Protein AF-A0AAW6DEY3-F1 (afdb_monomer)

Sequence (98 aa):
MSKKGENIYKRKDGRWEGRYIKSRTESGKIIYGYVYARSYREAKEKQKAKIASYTSQITNKNEHVFSYIASELQILLERYAYSEIGGTFILIWRYAFS

Structure (mmCIF, N/CA/C/O backbone):
data_AF-A0AAW6DEY3-F1
#
_entry.id   AF-A0AAW6DEY3-F1
#
loop_
_atom_site.group_PDB
_atom_site.id
_atom_site.type_symbol
_atom_site.label_atom_id
_atom_site.label_alt_id
_atom_site.label_comp_id
_atom_site.label_asym_id
_atom_site.label_entity_id
_atom_site.label_seq_id
_atom_site.pdbx_PDB_ins_code
_atom_site.Cartn_x
_atom_site.Cartn_y
_atom_site.Cartn_z
_atom_site.occupancy
_atom_site.B_iso_or_equiv
_atom_site.auth_seq_id
_atom_site.auth_comp_id
_atom_site.auth_asym_id
_atom_site.auth_atom_id
_atom_site.pdbx_PDB_model_num
ATOM 1 N N . MET A 1 1 ? 17.944 -13.337 -11.604 1.00 49.72 1 MET A N 1
ATOM 2 C CA . MET A 1 1 ? 17.534 -13.805 -10.261 1.00 49.72 1 MET A CA 1
ATOM 3 C C . MET A 1 1 ? 16.277 -13.070 -9.821 1.00 49.72 1 MET A C 1
ATOM 5 O O . MET A 1 1 ? 16.318 -11.856 -9.674 1.00 49.72 1 MET A O 1
ATOM 9 N N . SER A 1 2 ? 15.162 -13.777 -9.643 1.00 50.12 2 SER A N 1
ATOM 10 C CA . SER A 1 2 ? 13.966 -13.238 -8.986 1.00 50.12 2 SER A CA 1
ATOM 11 C C . SER A 1 2 ? 14.186 -13.258 -7.472 1.00 50.12 2 SER A C 1
ATOM 13 O O . SER A 1 2 ? 14.261 -14.336 -6.881 1.00 50.12 2 SER A O 1
ATOM 15 N N . LYS A 1 3 ? 14.315 -12.089 -6.839 1.00 59.31 3 LYS A N 1
ATOM 16 C CA . LYS A 1 3 ? 14.350 -11.992 -5.375 1.00 59.31 3 LYS A CA 1
ATOM 17 C C . LYS A 1 3 ? 12.964 -12.369 -4.846 1.00 59.31 3 LYS A C 1
ATOM 19 O O . LYS A 1 3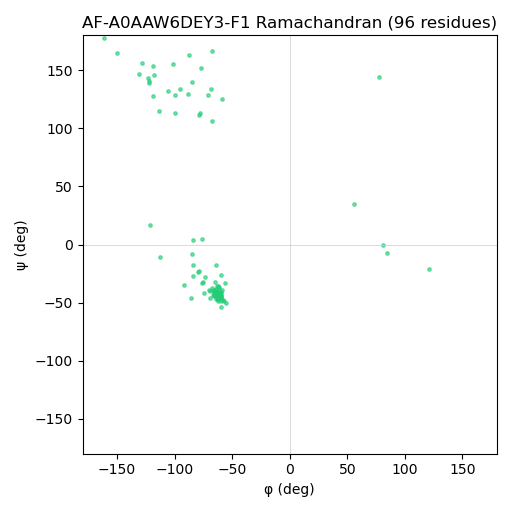 ? 11.998 -11.630 -5.034 1.00 59.31 3 LYS A O 1
ATOM 24 N N . LYS A 1 4 ? 12.837 -13.564 -4.260 1.00 58.75 4 LYS A N 1
ATOM 25 C CA . LYS A 1 4 ? 11.592 -14.006 -3.614 1.00 58.75 4 LYS A CA 1
ATOM 26 C C . LYS A 1 4 ? 11.258 -13.000 -2.503 1.00 58.75 4 LYS A C 1
ATOM 28 O O . LYS A 1 4 ? 12.110 -12.722 -1.670 1.00 58.75 4 LYS A O 1
ATOM 33 N N . GLY A 1 5 ? 10.051 -12.435 -2.527 1.00 73.31 5 GLY A N 1
ATOM 34 C CA . GLY A 1 5 ? 9.539 -11.554 -1.466 1.00 73.31 5 GLY A CA 1
ATOM 35 C C . GLY A 1 5 ? 9.141 -10.140 -1.897 1.00 73.31 5 GLY A C 1
ATOM 36 O O . GLY A 1 5 ? 8.316 -9.528 -1.233 1.00 73.31 5 GLY A O 1
ATOM 37 N N . GLU A 1 6 ? 9.631 -9.624 -3.027 1.00 81.62 6 GLU A N 1
ATOM 38 C CA . GLU A 1 6 ? 9.320 -8.236 -3.436 1.00 81.62 6 GLU A CA 1
ATOM 39 C C . GLU A 1 6 ? 7.991 -8.091 -4.197 1.00 81.62 6 GLU A C 1
ATOM 41 O O . GLU A 1 6 ? 7.528 -6.978 -4.436 1.00 81.62 6 GLU A O 1
ATOM 46 N N . ASN A 1 7 ? 7.348 -9.207 -4.561 1.00 89.12 7 ASN A N 1
ATOM 47 C CA . ASN A 1 7 ? 6.080 -9.225 -5.302 1.00 89.12 7 ASN A CA 1
ATOM 48 C C . ASN A 1 7 ? 6.160 -8.435 -6.632 1.00 89.12 7 ASN A C 1
ATOM 50 O O . ASN A 1 7 ? 5.209 -7.768 -7.040 1.00 89.12 7 ASN A O 1
ATOM 54 N N . ILE A 1 8 ? 7.330 -8.486 -7.284 1.00 91.19 8 ILE A N 1
ATOM 55 C CA . ILE A 1 8 ? 7.610 -7.884 -8.592 1.00 91.19 8 ILE A CA 1
ATOM 56 C C . ILE A 1 8 ? 7.993 -8.995 -9.574 1.00 91.19 8 ILE A C 1
ATOM 58 O O . ILE A 1 8 ? 8.912 -9.774 -9.311 1.00 91.19 8 ILE A O 1
ATOM 62 N N . TYR A 1 9 ? 7.324 -9.043 -10.724 1.00 90.81 9 TYR A N 1
ATOM 63 C CA . TYR A 1 9 ? 7.475 -10.099 -11.724 1.00 90.81 9 TYR A CA 1
ATOM 64 C C . TYR A 1 9 ? 7.674 -9.521 -13.122 1.00 90.81 9 TYR A C 1
ATOM 66 O O . TYR A 1 9 ? 7.109 -8.484 -13.467 1.00 90.81 9 TYR A O 1
ATOM 74 N N . LYS A 1 10 ? 8.459 -10.210 -13.953 1.00 90.50 10 LYS A N 1
ATOM 75 C CA . LYS A 1 10 ? 8.591 -9.881 -15.375 1.00 90.50 10 LYS A CA 1
ATOM 76 C C . LYS A 1 10 ? 7.518 -10.628 -16.166 1.00 90.50 10 LYS A C 1
ATOM 78 O O . LYS A 1 10 ? 7.369 -11.838 -16.008 1.00 90.50 10 LYS A O 1
ATOM 83 N N . ARG A 1 11 ? 6.771 -9.915 -17.006 1.00 92.12 11 ARG A N 1
ATOM 84 C CA . ARG A 1 11 ? 5.732 -10.479 -17.877 1.00 92.12 11 ARG A CA 1
ATOM 85 C C . ARG A 1 11 ? 6.320 -10.948 -19.212 1.00 92.12 11 ARG A C 1
ATOM 87 O O . ARG A 1 11 ? 7.410 -10.538 -19.608 1.00 92.12 11 ARG A O 1
ATOM 94 N N . LYS A 1 12 ? 5.553 -11.778 -19.933 1.00 92.62 12 LYS A N 1
ATOM 95 C CA . LYS A 1 12 ? 5.903 -12.287 -21.275 1.00 92.62 12 LYS A CA 1
ATOM 96 C C . LYS A 1 12 ? 6.094 -11.190 -22.329 1.00 92.62 12 LYS A C 1
ATOM 98 O O . LYS A 1 12 ? 6.827 -11.381 -23.283 1.00 92.62 12 LYS A O 1
ATOM 103 N N . ASP A 1 13 ? 5.449 -10.043 -22.134 1.00 90.00 13 ASP A N 1
ATOM 104 C CA . ASP A 1 13 ? 5.539 -8.860 -22.998 1.00 90.00 13 ASP A CA 1
ATOM 105 C C . ASP A 1 13 ? 6.754 -7.965 -22.673 1.00 90.00 13 ASP A C 1
ATOM 107 O O . ASP A 1 13 ? 6.908 -6.890 -23.242 1.00 90.00 13 ASP A O 1
ATOM 111 N N . GLY A 1 14 ? 7.605 -8.377 -21.729 1.00 90.75 14 GLY A N 1
ATOM 112 C CA . GLY A 1 14 ? 8.799 -7.640 -21.321 1.00 90.75 14 GLY A CA 1
ATOM 113 C C . GLY A 1 14 ? 8.565 -6.551 -20.271 1.00 90.75 14 GLY A C 1
ATOM 114 O O . GLY A 1 14 ? 9.547 -6.022 -19.747 1.00 90.75 14 GLY A O 1
ATOM 115 N N . ARG A 1 15 ? 7.313 -6.242 -19.903 1.00 93.56 15 ARG A N 1
ATOM 116 C CA . ARG A 1 15 ? 7.002 -5.277 -18.834 1.00 93.56 15 ARG A CA 1
ATOM 117 C C . ARG A 1 15 ? 7.213 -5.891 -17.450 1.00 93.56 15 ARG A C 1
ATOM 119 O O . ARG A 1 15 ? 7.049 -7.094 -17.247 1.00 93.56 15 ARG A O 1
ATOM 126 N N . TRP A 1 16 ? 7.533 -5.050 -16.476 1.00 94.38 16 TRP A N 1
ATOM 127 C CA . TRP A 1 16 ? 7.600 -5.417 -15.064 1.00 94.38 16 TRP A CA 1
ATOM 128 C C . TRP A 1 16 ? 6.285 -5.081 -14.365 1.00 94.38 16 TRP A C 1
ATOM 130 O O . TRP A 1 16 ? 5.758 -3.984 -14.538 1.00 94.38 16 TRP A O 1
ATOM 140 N N . GLU A 1 17 ? 5.772 -6.020 -13.576 1.00 94.06 17 GLU A N 1
ATOM 141 C CA . GLU A 1 17 ? 4.554 -5.906 -12.776 1.00 94.06 17 GLU A CA 1
ATOM 142 C C . GLU A 1 17 ? 4.917 -5.950 -11.291 1.00 94.06 17 GLU A C 1
ATOM 144 O O . GLU A 1 17 ? 5.393 -6.974 -10.808 1.00 94.06 17 GLU A O 1
ATOM 149 N N . GLY A 1 18 ? 4.685 -4.855 -10.570 1.00 94.38 18 GLY A N 1
ATOM 150 C CA . GLY A 1 18 ? 4.766 -4.813 -9.111 1.00 94.38 18 GLY A CA 1
ATOM 151 C C . GLY A 1 18 ? 3.376 -4.910 -8.494 1.00 94.38 18 GLY A C 1
ATOM 152 O O . GLY A 1 18 ? 2.482 -4.145 -8.857 1.00 94.38 18 GLY A O 1
ATOM 153 N N . ARG A 1 19 ? 3.177 -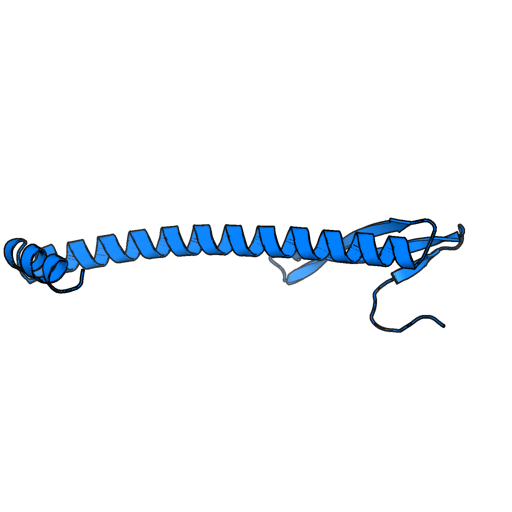5.830 -7.550 1.00 93.94 19 ARG A N 1
ATOM 154 C CA . ARG A 1 19 ? 1.915 -5.989 -6.814 1.00 93.94 19 ARG A CA 1
ATOM 155 C C . ARG A 1 19 ? 2.067 -5.460 -5.398 1.00 93.94 19 ARG A C 1
ATOM 157 O O . ARG A 1 19 ? 3.022 -5.808 -4.711 1.00 93.94 19 ARG A O 1
ATOM 164 N N . TYR A 1 20 ? 1.130 -4.645 -4.936 1.00 92.94 20 TYR A N 1
ATOM 165 C CA . TYR A 1 20 ? 1.123 -4.129 -3.564 1.00 92.94 20 TYR A CA 1
ATOM 166 C C . TYR A 1 20 ? -0.230 -4.371 -2.899 1.00 92.94 20 TYR A C 1
ATOM 168 O O . TYR A 1 20 ? -1.242 -4.539 -3.576 1.00 92.94 20 TYR A O 1
ATOM 176 N N . ILE A 1 21 ? -0.247 -4.413 -1.568 1.00 91.62 21 ILE A N 1
ATOM 177 C CA . ILE A 1 21 ? -1.486 -4.526 -0.794 1.00 91.62 21 ILE A CA 1
ATOM 178 C C . ILE A 1 21 ? -2.132 -3.143 -0.772 1.00 91.62 21 ILE A C 1
ATOM 180 O O . ILE A 1 21 ? -1.563 -2.210 -0.211 1.00 91.62 21 ILE A O 1
ATOM 184 N N . LYS A 1 22 ? -3.287 -3.001 -1.424 1.00 90.00 22 LYS A N 1
ATOM 185 C CA . LYS A 1 22 ? -4.037 -1.740 -1.470 1.00 90.00 22 LYS A CA 1
ATOM 186 C C . LYS A 1 22 ? -4.951 -1.609 -0.256 1.00 90.00 22 LYS A C 1
ATOM 188 O O . LYS A 1 22 ? -5.010 -0.557 0.368 1.00 90.00 22 LYS A O 1
ATOM 193 N N . SER A 1 23 ? -5.673 -2.678 0.052 1.00 89.12 23 SER A N 1
ATOM 194 C CA . SER A 1 23 ? -6.591 -2.755 1.184 1.00 89.12 23 SER A CA 1
ATOM 195 C C . SER A 1 23 ? -6.898 -4.216 1.509 1.00 89.12 23 SER A C 1
ATOM 197 O O . SER A 1 23 ? -6.424 -5.140 0.837 1.00 89.12 23 SER A O 1
ATOM 199 N N . ARG A 1 24 ? -7.691 -4.429 2.554 1.00 90.56 24 ARG A N 1
ATOM 200 C CA . ARG A 1 24 ? -8.326 -5.711 2.849 1.00 90.56 24 ARG A CA 1
ATOM 201 C C . ARG A 1 24 ? -9.839 -5.523 2.798 1.00 90.56 24 ARG A C 1
ATOM 203 O O . ARG A 1 24 ? -10.320 -4.436 3.106 1.00 90.56 24 ARG A O 1
ATOM 210 N N . THR A 1 25 ? -10.565 -6.545 2.359 1.00 91.50 25 THR A N 1
ATOM 211 C CA . THR A 1 25 ? -12.026 -6.584 2.504 1.00 91.50 25 THR A CA 1
ATOM 212 C C . THR A 1 25 ? -12.399 -6.709 3.980 1.00 91.50 25 THR A C 1
ATOM 214 O O . THR A 1 25 ? -11.563 -7.085 4.802 1.00 91.50 25 THR A O 1
ATOM 217 N N . GLU A 1 26 ? -13.669 -6.475 4.303 1.00 88.69 26 GLU A N 1
ATOM 218 C CA . GLU A 1 26 ? -14.231 -6.734 5.639 1.00 88.69 26 GLU A CA 1
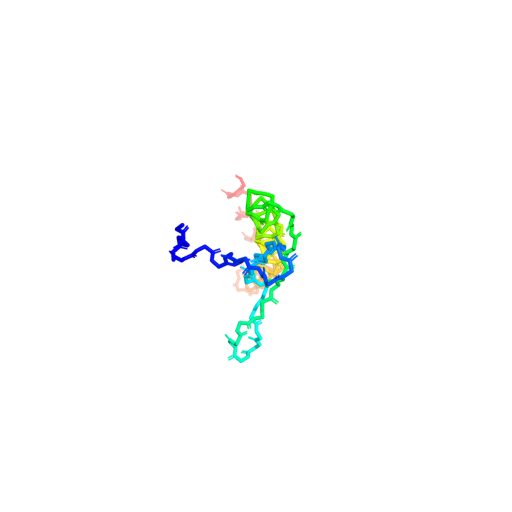ATOM 219 C C . GLU A 1 26 ? -14.034 -8.197 6.068 1.00 88.69 26 GLU A C 1
ATOM 221 O O . GLU A 1 26 ? -13.734 -8.481 7.220 1.00 88.69 26 GLU A O 1
ATOM 226 N N . SER A 1 27 ? -14.067 -9.127 5.108 1.00 90.31 27 SER A N 1
ATOM 227 C CA . SER A 1 27 ? -13.743 -10.545 5.311 1.00 90.31 27 SER A CA 1
ATOM 228 C C . SER A 1 27 ? -12.240 -10.856 5.437 1.00 90.31 27 SER A C 1
ATOM 230 O O . SER A 1 27 ? -11.847 -12.020 5.465 1.00 90.31 27 SER A O 1
ATOM 232 N N . GLY A 1 28 ? -11.368 -9.843 5.456 1.00 88.44 28 GLY A N 1
ATOM 233 C CA . GLY A 1 28 ? -9.917 -9.986 5.625 1.00 88.44 28 GLY A CA 1
ATOM 234 C C . GLY A 1 28 ? -9.132 -10.363 4.361 1.00 88.44 28 GLY A C 1
ATOM 235 O O . GLY A 1 28 ? -7.896 -10.449 4.407 1.00 88.44 28 GLY A O 1
ATOM 236 N N . LYS A 1 29 ? -9.805 -10.544 3.216 1.00 93.56 29 LYS A N 1
ATOM 237 C CA . LYS A 1 29 ? -9.175 -10.888 1.932 1.00 93.56 29 LYS A CA 1
ATOM 238 C C . LYS A 1 29 ? -8.344 -9.717 1.413 1.00 93.56 29 LYS A C 1
ATOM 240 O O . LYS A 1 29 ? -8.794 -8.576 1.384 1.00 93.56 29 LYS A O 1
ATOM 245 N N . ILE A 1 30 ? -7.125 -10.007 0.962 1.00 91.69 30 ILE A N 1
ATOM 246 C CA . ILE A 1 30 ? -6.213 -8.996 0.421 1.00 91.69 30 ILE A CA 1
ATOM 247 C C . ILE A 1 30 ? -6.709 -8.514 -0.945 1.00 91.69 30 ILE A C 1
ATOM 249 O O . ILE A 1 30 ? -6.927 -9.313 -1.858 1.00 91.69 30 ILE A O 1
ATOM 253 N N . ILE A 1 31 ? -6.819 -7.196 -1.0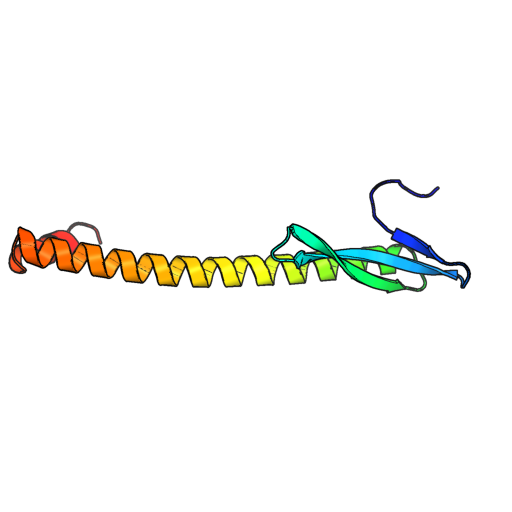97 1.00 92.69 31 ILE A N 1
ATOM 254 C CA . ILE A 1 31 ? -7.053 -6.526 -2.373 1.00 92.69 31 ILE A CA 1
ATOM 255 C C . ILE A 1 31 ? -5.706 -6.010 -2.874 1.00 92.69 31 ILE A C 1
ATOM 257 O O . ILE A 1 31 ? -5.097 -5.111 -2.284 1.00 92.69 31 ILE A O 1
ATOM 261 N N . TYR A 1 32 ? -5.233 -6.589 -3.975 1.00 93.81 32 TYR A N 1
ATOM 262 C CA . TYR A 1 32 ? -3.981 -6.183 -4.602 1.00 93.81 32 TYR A CA 1
ATOM 263 C C . TYR A 1 32 ? -4.183 -5.004 -5.557 1.00 93.81 32 TYR A C 1
ATOM 265 O O . TYR A 1 32 ? -5.145 -4.951 -6.322 1.00 93.81 32 TYR A O 1
ATOM 273 N N . GLY A 1 33 ? -3.234 -4.072 -5.531 1.00 93.38 33 GLY A N 1
ATOM 274 C CA . GLY A 1 33 ? -3.010 -3.088 -6.582 1.00 93.38 33 GLY A CA 1
ATOM 275 C C . GLY A 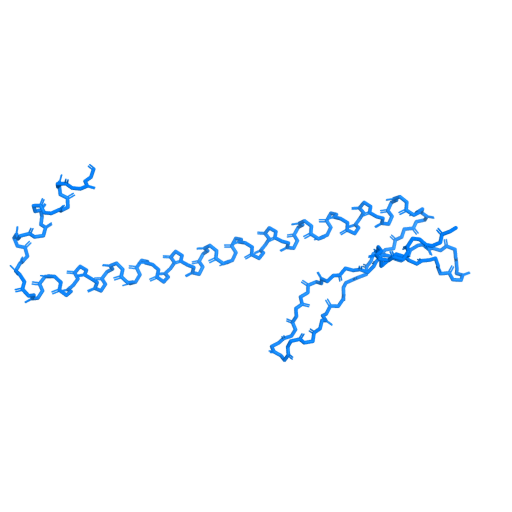1 33 ? -1.824 -3.491 -7.457 1.00 93.38 33 GLY A C 1
ATOM 276 O O . GLY A 1 33 ? -0.921 -4.202 -7.012 1.00 93.38 33 GLY A O 1
ATOM 277 N N . TYR A 1 34 ? -1.817 -3.012 -8.700 1.00 93.94 34 TYR A N 1
ATOM 278 C CA . TYR A 1 34 ? -0.809 -3.353 -9.703 1.00 93.94 34 TYR A CA 1
ATOM 279 C C . TYR A 1 34 ? -0.124 -2.086 -10.214 1.00 93.94 34 TYR A C 1
ATOM 281 O O . TYR A 1 34 ? -0.779 -1.069 -10.450 1.00 93.94 34 TYR A O 1
ATOM 289 N N . VAL A 1 35 ? 1.192 -2.150 -10.399 1.00 94.56 35 VAL A N 1
ATOM 290 C CA . VAL A 1 35 ? 1.984 -1.133 -11.098 1.00 94.56 35 VAL A CA 1
ATOM 291 C C . VAL A 1 35 ? 2.740 -1.777 -12.249 1.00 94.56 35 VAL A C 1
ATOM 293 O O . VAL A 1 35 ? 3.227 -2.899 -12.125 1.00 94.56 35 VAL A O 1
ATOM 296 N N . TYR A 1 36 ? 2.857 -1.048 -13.356 1.00 94.25 36 TYR A N 1
ATOM 297 C CA . TYR A 1 36 ? 3.565 -1.505 -14.545 1.00 94.25 36 TYR A CA 1
ATOM 298 C C . TYR A 1 36 ? 4.695 -0.540 -14.904 1.00 94.25 36 TYR A C 1
ATOM 300 O O . TYR A 1 36 ? 4.541 0.684 -14.813 1.00 94.25 36 TYR A O 1
ATOM 308 N N . ALA A 1 37 ? 5.827 -1.096 -15.323 1.00 94.50 37 ALA A N 1
ATOM 309 C CA . ALA A 1 37 ? 6.996 -0.330 -15.737 1.00 94.50 37 ALA A CA 1
ATOM 310 C C . ALA A 1 37 ? 7.819 -1.067 -16.799 1.00 94.50 37 ALA A C 1
ATOM 312 O O . ALA A 1 37 ? 7.657 -2.273 -17.005 1.00 94.50 37 ALA A O 1
ATOM 313 N N . ARG A 1 38 ? 8.725 -0.345 -17.468 1.00 92.81 38 ARG A N 1
ATOM 314 C CA . ARG A 1 38 ? 9.656 -0.944 -18.442 1.00 92.81 38 ARG A CA 1
ATOM 315 C C . ARG A 1 38 ? 10.891 -1.538 -17.768 1.00 92.81 38 ARG A C 1
ATOM 317 O O . ARG A 1 38 ? 11.462 -2.496 -18.277 1.00 92.81 38 ARG A O 1
ATOM 324 N N . SER A 1 39 ? 11.274 -1.013 -16.605 1.00 93.12 39 SER A N 1
ATOM 325 C CA . SER A 1 39 ? 12.406 -1.507 -15.819 1.00 93.12 39 SER A CA 1
ATOM 326 C C . SER A 1 39 ? 11.972 -2.001 -14.437 1.00 93.12 39 SER A C 1
ATOM 328 O O . SER A 1 39 ? 10.985 -1.532 -13.868 1.00 93.12 39 SER A O 1
ATOM 330 N N . TYR A 1 40 ? 12.740 -2.934 -13.871 1.00 90.69 40 TYR A N 1
ATOM 331 C CA . TYR A 1 40 ? 12.519 -3.429 -12.510 1.00 90.69 40 TYR A CA 1
ATOM 332 C C . TYR A 1 40 ? 12.619 -2.300 -11.472 1.00 90.69 40 TYR A C 1
ATOM 334 O O . TYR A 1 40 ? 11.802 -2.227 -10.556 1.00 90.69 40 TYR A O 1
ATOM 342 N N . ARG A 1 41 ? 13.598 -1.397 -11.635 1.00 92.56 41 ARG A N 1
ATOM 343 C CA . ARG A 1 41 ? 13.824 -0.283 -10.704 1.00 92.56 41 ARG A CA 1
ATOM 344 C C . ARG A 1 41 ? 12.615 0.647 -10.656 1.00 92.56 41 ARG A C 1
ATOM 346 O O . ARG A 1 41 ? 12.110 0.941 -9.580 1.00 92.56 41 ARG A O 1
ATOM 353 N N . GLU A 1 42 ? 12.102 1.014 -11.825 1.00 93.69 42 GLU A N 1
ATOM 354 C CA . GLU A 1 42 ? 10.922 1.867 -11.948 1.00 93.69 42 GLU A CA 1
ATOM 355 C C . GLU A 1 42 ? 9.662 1.182 -11.385 1.00 93.69 42 GLU A C 1
ATOM 357 O O . GLU A 1 42 ? 8.869 1.822 -10.697 1.00 93.69 42 GLU A O 1
ATOM 362 N N . ALA A 1 43 ? 9.485 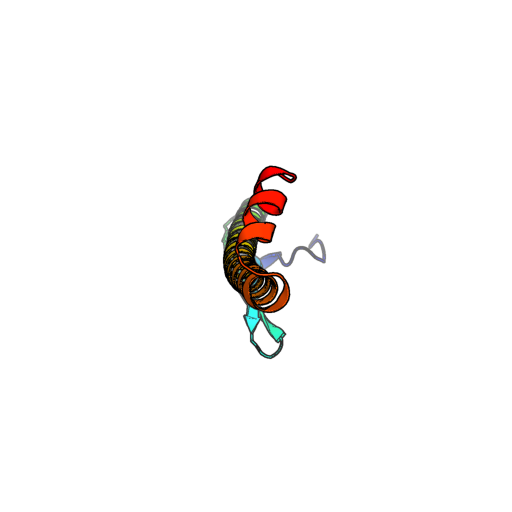-0.130 -11.607 1.00 93.69 43 ALA A N 1
ATOM 363 C CA . ALA A 1 43 ? 8.384 -0.883 -10.995 1.00 93.69 43 ALA A CA 1
ATOM 364 C C . ALA A 1 43 ? 8.455 -0.834 -9.462 1.00 93.69 43 ALA A C 1
ATOM 366 O O . ALA A 1 43 ? 7.440 -0.601 -8.805 1.00 93.69 43 ALA A O 1
ATOM 367 N N . LYS A 1 44 ? 9.654 -1.011 -8.897 1.00 92.88 44 LYS A N 1
ATOM 368 C CA . LYS A 1 44 ? 9.897 -0.978 -7.451 1.00 92.88 44 LYS A CA 1
ATOM 369 C C . LYS A 1 44 ? 9.640 0.402 -6.850 1.00 92.88 44 LYS A C 1
ATOM 371 O O . LYS A 1 44 ? 8.980 0.506 -5.818 1.00 92.88 44 LYS A O 1
ATOM 376 N N . GLU A 1 45 ? 10.115 1.461 -7.497 1.00 94.94 45 GLU A N 1
ATOM 377 C CA . GLU A 1 45 ? 9.880 2.843 -7.065 1.00 94.94 45 GLU A CA 1
ATOM 378 C C . GLU A 1 45 ? 8.386 3.187 -7.092 1.00 94.94 45 GLU A C 1
ATOM 380 O O . GLU A 1 45 ? 7.845 3.663 -6.092 1.00 94.94 45 GLU A O 1
ATOM 385 N N . LYS A 1 46 ? 7.685 2.849 -8.184 1.00 94.88 46 LYS A N 1
ATOM 386 C CA . LYS A 1 46 ? 6.230 3.043 -8.304 1.00 94.88 46 LYS A CA 1
ATOM 387 C C . LYS A 1 46 ? 5.455 2.263 -7.242 1.00 94.88 46 LYS A C 1
ATOM 389 O O . LYS A 1 46 ? 4.521 2.801 -6.649 1.00 94.88 46 LYS A O 1
ATOM 394 N N . GLN A 1 47 ? 5.837 1.012 -6.987 1.00 94.62 47 GLN A N 1
ATOM 395 C CA . GLN A 1 47 ? 5.222 0.173 -5.957 1.00 94.62 47 GLN A CA 1
ATOM 396 C C . GLN A 1 47 ? 5.414 0.797 -4.566 1.00 94.62 47 GLN A C 1
ATOM 398 O O . GLN A 1 47 ? 4.440 0.959 -3.832 1.00 94.62 47 GLN A O 1
ATOM 403 N N . LYS A 1 48 ? 6.642 1.213 -4.226 1.00 93.50 48 LYS A N 1
ATOM 404 C CA . LYS A 1 48 ? 6.964 1.850 -2.939 1.00 93.50 48 LYS A CA 1
ATOM 405 C C . LYS A 1 48 ? 6.208 3.165 -2.746 1.00 93.50 48 LYS A C 1
ATOM 407 O O . LYS A 1 48 ? 5.651 3.385 -1.674 1.00 93.50 48 LYS A O 1
ATOM 412 N N . ALA A 1 49 ? 6.138 4.003 -3.780 1.00 94.56 49 ALA A N 1
ATOM 413 C CA . ALA A 1 49 ? 5.393 5.259 -3.741 1.00 94.56 49 ALA A CA 1
ATOM 414 C C . ALA A 1 49 ? 3.898 5.027 -3.474 1.00 94.56 49 ALA A C 1
ATOM 416 O O . ALA A 1 49 ? 3.297 5.721 -2.655 1.00 94.56 49 ALA A O 1
ATOM 417 N N . LYS A 1 50 ? 3.300 4.007 -4.109 1.00 94.75 50 LYS A N 1
ATOM 418 C CA . LYS A 1 50 ? 1.903 3.642 -3.841 1.00 94.75 50 LYS A CA 1
ATOM 419 C C . LYS A 1 50 ? 1.708 3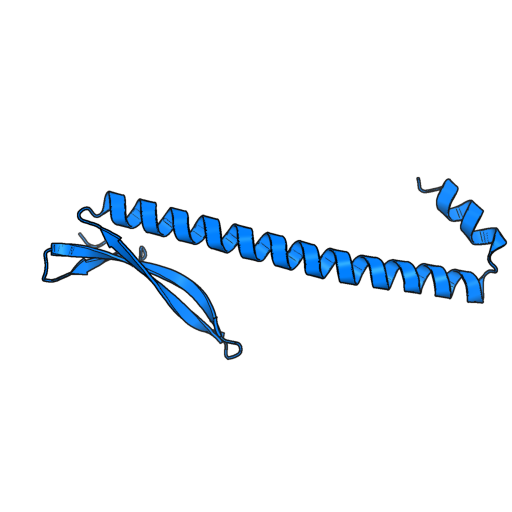.158 -2.410 1.00 94.75 50 LYS A C 1
ATOM 421 O O . LYS A 1 50 ? 0.808 3.668 -1.750 1.00 94.75 50 LYS A O 1
ATOM 426 N N . ILE A 1 51 ? 2.564 2.265 -1.913 1.00 92.44 51 ILE A N 1
ATOM 427 C CA . ILE A 1 51 ? 2.500 1.789 -0.521 1.00 92.44 51 ILE A CA 1
ATOM 428 C C . ILE A 1 51 ? 2.558 2.968 0.456 1.00 92.44 51 ILE A C 1
ATOM 430 O O . ILE A 1 51 ? 1.669 3.092 1.288 1.00 92.44 51 ILE A O 1
ATOM 434 N N . ALA A 1 52 ? 3.531 3.872 0.303 1.00 91.94 52 ALA A N 1
ATOM 435 C CA . ALA A 1 52 ? 3.659 5.048 1.163 1.00 91.94 52 ALA A CA 1
ATOM 436 C C . ALA A 1 52 ? 2.393 5.920 1.137 1.00 91.94 52 ALA A C 1
ATOM 438 O O . ALA A 1 52 ? 1.852 6.250 2.189 1.00 91.94 52 ALA A O 1
ATOM 439 N N . SER A 1 53 ? 1.867 6.216 -0.058 1.00 90.88 53 SER A N 1
ATOM 440 C CA . SER A 1 53 ? 0.654 7.031 -0.200 1.00 90.88 53 SER A CA 1
ATOM 441 C C . SER A 1 53 ? -0.579 6.402 0.455 1.00 90.88 53 SER A C 1
ATOM 443 O O . SER A 1 53 ? -1.407 7.125 1.005 1.00 90.88 53 SER A O 1
ATOM 445 N N . TYR A 1 54 ? -0.713 5.072 0.407 1.00 86.75 54 TYR A N 1
ATOM 446 C CA . TYR A 1 54 ? -1.825 4.371 1.046 1.00 86.75 54 TYR A CA 1
ATOM 447 C C . TYR A 1 54 ? -1.657 4.314 2.561 1.00 86.75 54 TYR A C 1
ATOM 449 O O . TYR A 1 54 ? -2.624 4.575 3.272 1.00 86.75 54 TYR A O 1
ATOM 457 N N . THR A 1 55 ? -0.448 4.046 3.058 1.00 86.75 55 THR A N 1
ATOM 458 C CA . THR A 1 55 ? -0.162 4.068 4.497 1.00 86.75 55 THR A CA 1
ATOM 459 C C . THR A 1 55 ? -0.514 5.425 5.102 1.00 86.75 55 THR A C 1
ATOM 461 O O . THR A 1 55 ? -1.260 5.460 6.074 1.00 86.75 55 THR A O 1
ATOM 464 N N . SER A 1 56 ? -0.084 6.535 4.490 1.00 85.88 56 SER A N 1
ATOM 465 C CA . SER A 1 56 ? -0.397 7.887 4.980 1.00 85.88 56 SER A CA 1
ATOM 466 C C . SER A 1 56 ? -1.897 8.212 4.967 1.00 85.88 56 SER A C 1
ATOM 468 O O . SER A 1 56 ? -2.397 8.886 5.861 1.00 85.88 56 SER A O 1
ATOM 470 N N . GLN A 1 57 ? -2.645 7.723 3.973 1.00 84.50 57 GLN A N 1
ATOM 471 C CA . GLN A 1 57 ? -4.103 7.895 3.943 1.00 84.50 57 GLN A CA 1
ATOM 472 C C . GLN A 1 57 ? -4.799 7.113 5.060 1.00 84.50 57 GLN A C 1
ATOM 474 O O . GLN A 1 57 ? -5.796 7.578 5.607 1.00 84.50 57 GLN A O 1
ATOM 479 N N . ILE A 1 58 ? -4.302 5.917 5.384 1.00 83.00 58 ILE A N 1
ATOM 480 C CA . ILE A 1 58 ? -4.854 5.087 6.459 1.00 83.00 58 ILE A CA 1
ATOM 481 C C . ILE A 1 58 ? -4.569 5.727 7.817 1.00 83.00 58 ILE A C 1
ATOM 483 O O . ILE A 1 58 ? -5.487 5.840 8.625 1.00 83.00 58 ILE A O 1
ATOM 487 N N . THR A 1 59 ? -3.335 6.180 8.061 1.00 80.62 59 THR A N 1
ATOM 488 C CA . THR A 1 59 ? -2.978 6.830 9.331 1.00 80.62 59 THR A CA 1
ATOM 489 C C . THR A 1 59 ? -3.825 8.072 9.569 1.00 80.62 59 THR A C 1
ATOM 491 O O . THR A 1 59 ? -4.430 8.183 10.627 1.00 80.62 59 THR A O 1
ATOM 494 N N . ASN A 1 60 ? -3.985 8.935 8.562 1.00 82.88 60 ASN A N 1
ATOM 495 C CA . ASN A 1 60 ? -4.774 10.159 8.701 1.00 82.88 60 ASN A CA 1
ATOM 496 C C . ASN A 1 60 ? -6.266 9.888 8.981 1.00 82.88 60 ASN A C 1
ATOM 498 O O . ASN A 1 60 ? -6.879 10.557 9.809 1.00 82.88 60 ASN A O 1
ATOM 502 N N . LYS A 1 61 ? -6.852 8.861 8.348 1.00 81.75 61 LYS A N 1
ATOM 503 C CA . LYS A 1 61 ? -8.229 8.436 8.656 1.00 81.75 61 LYS A CA 1
ATOM 504 C C . LYS A 1 61 ? -8.358 7.923 10.085 1.00 81.75 61 LYS A C 1
ATOM 506 O O . LYS A 1 61 ? -9.312 8.277 10.770 1.00 81.75 61 LYS A O 1
ATOM 511 N N . ASN A 1 62 ? -7.409 7.103 10.530 1.00 86.00 62 ASN A N 1
ATOM 512 C CA . ASN A 1 62 ? -7.421 6.556 11.884 1.00 86.00 62 ASN A CA 1
ATOM 513 C C . ASN A 1 62 ? -7.257 7.660 12.936 1.00 86.00 62 ASN A C 1
ATOM 515 O O . ASN A 1 62 ? -7.959 7.635 13.941 1.00 86.00 62 ASN A O 1
ATOM 519 N N . GLU A 1 63 ? -6.395 8.646 12.683 1.00 87.88 63 GLU A N 1
ATOM 520 C CA . GLU A 1 63 ? -6.233 9.828 13.536 1.00 87.88 63 GLU A CA 1
ATOM 521 C C . GLU A 1 63 ? -7.538 10.621 13.656 1.00 87.88 63 GLU A C 1
ATOM 523 O O . GLU A 1 63 ? -7.928 10.978 14.763 1.00 87.88 63 GLU A O 1
ATOM 528 N N . HIS A 1 64 ? -8.253 10.836 12.547 1.00 88.75 64 HIS A N 1
ATOM 529 C CA . HIS A 1 64 ? -9.534 11.546 12.555 1.00 88.75 64 HIS A CA 1
ATOM 530 C C . HIS A 1 64 ? -10.640 10.779 13.301 1.00 88.75 64 HIS A C 1
ATOM 532 O O . HIS A 1 64 ? -11.460 11.370 13.999 1.00 88.75 64 HIS A O 1
ATOM 538 N N . VAL A 1 65 ? -10.694 9.451 13.155 1.00 92.12 65 VAL A N 1
ATOM 539 C CA . VAL A 1 65 ? -11.658 8.621 13.899 1.00 92.12 65 VAL A CA 1
ATOM 540 C C . VAL A 1 65 ? -11.333 8.639 15.391 1.00 92.12 65 VAL A C 1
ATOM 542 O O . VAL A 1 65 ? -12.233 8.793 16.215 1.00 92.12 65 VAL A O 1
ATOM 545 N N . PHE A 1 66 ? -10.052 8.518 15.740 1.00 92.75 66 PHE A N 1
ATOM 546 C CA . PHE A 1 66 ? -9.604 8.554 17.125 1.00 92.75 66 PHE A CA 1
ATOM 547 C C . PHE A 1 66 ? -9.892 9.905 17.782 1.00 92.75 66 PHE A C 1
ATOM 549 O O . PHE A 1 66 ? -10.429 9.929 18.885 1.00 92.75 66 PHE A O 1
ATOM 556 N N . SER A 1 67 ? -9.592 11.021 17.111 1.00 92.81 67 SER A N 1
ATOM 557 C CA . SER A 1 67 ? -9.844 12.359 17.654 1.00 92.81 67 SER A CA 1
ATOM 558 C C . SER A 1 67 ? -11.333 12.619 17.879 1.00 92.81 67 SER A C 1
ATOM 560 O O . SER A 1 67 ? -11.702 13.148 18.926 1.00 92.81 67 SER A O 1
ATOM 562 N N . TYR A 1 68 ? -12.190 12.187 16.948 1.00 93.69 68 TYR A N 1
ATOM 563 C CA . TYR A 1 68 ? -13.639 12.285 17.102 1.00 93.69 68 TYR A CA 1
ATOM 564 C C . TYR A 1 68 ? -14.121 11.514 18.337 1.00 93.69 68 TYR A C 1
ATOM 566 O O . TYR A 1 68 ? -14.727 12.103 19.231 1.00 93.69 68 TYR A O 1
ATOM 574 N N . ILE A 1 69 ? -13.768 10.228 18.448 1.00 94.38 69 ILE A N 1
ATOM 575 C CA . ILE A 1 69 ? -14.154 9.398 19.600 1.00 94.38 69 ILE A CA 1
ATOM 576 C C . ILE A 1 69 ? -13.599 9.978 20.909 1.00 94.38 69 ILE A C 1
ATOM 578 O O . ILE A 1 69 ? -14.321 10.048 21.900 1.00 94.38 69 ILE A O 1
ATOM 582 N N . ALA A 1 70 ? -12.344 10.431 20.920 1.00 94.62 70 ALA A N 1
ATOM 583 C CA . ALA A 1 70 ? -11.730 11.039 22.096 1.00 94.62 70 ALA A CA 1
ATOM 584 C C . ALA A 1 70 ? -12.473 12.307 22.542 1.00 94.62 70 ALA A C 1
ATOM 586 O O . ALA A 1 70 ? -12.685 12.492 23.738 1.00 94.62 70 ALA A O 1
ATOM 587 N N . SER A 1 71 ? -12.913 13.150 21.601 1.00 93.50 71 SER A N 1
ATOM 588 C CA . SER A 1 71 ? -13.682 14.359 21.920 1.00 93.50 71 SER A CA 1
ATOM 589 C C . SER A 1 71 ? -15.058 14.046 22.517 1.00 93.50 71 SER A C 1
ATOM 591 O O . SER A 1 71 ? -15.444 14.661 23.508 1.00 93.50 71 SER A O 1
ATOM 593 N N . GLU A 1 72 ? -15.763 13.042 21.991 1.00 95.06 72 GLU A N 1
ATOM 594 C CA . GLU A 1 72 ? -17.054 12.603 22.535 1.00 95.06 72 GLU A CA 1
ATOM 595 C C . GLU A 1 72 ? -16.896 12.026 23.950 1.00 95.06 72 GLU A C 1
ATOM 597 O O . GLU A 1 72 ? -17.654 12.369 24.859 1.00 95.06 72 GLU A O 1
ATOM 602 N N . LEU A 1 73 ? -15.864 11.204 24.176 1.00 93.25 73 LEU A N 1
ATOM 603 C CA . LEU A 1 73 ? -15.553 10.673 25.507 1.00 93.25 73 LEU A CA 1
ATOM 604 C C . LEU A 1 73 ? -15.185 11.784 26.495 1.00 93.25 73 LEU A C 1
ATOM 606 O O . LEU A 1 73 ? -15.659 11.765 27.630 1.00 93.25 73 LEU A O 1
ATOM 610 N N . GLN A 1 74 ? -14.397 12.770 26.063 1.00 91.75 74 GLN A N 1
ATOM 611 C CA . GLN A 1 74 ? -14.045 13.929 26.881 1.00 91.75 74 GLN A CA 1
ATOM 612 C C . GLN A 1 74 ? -15.298 14.705 27.313 1.00 91.75 74 GLN A C 1
ATOM 614 O O . GLN A 1 74 ? -15.453 15.022 28.491 1.00 91.75 74 GLN A O 1
ATOM 619 N N . ILE A 1 75 ? -16.229 14.956 26.388 1.00 91.81 75 ILE A N 1
ATOM 620 C CA . ILE A 1 75 ? -17.492 15.650 26.681 1.00 91.81 75 ILE A CA 1
ATOM 621 C C . ILE A 1 75 ? -18.343 14.854 27.678 1.00 91.81 75 ILE A C 1
ATOM 623 O O . ILE A 1 75 ? -18.935 15.439 28.587 1.00 91.81 75 ILE A O 1
ATOM 627 N N . LEU A 1 76 ? -18.425 13.531 27.527 1.00 90.06 76 LEU A N 1
ATOM 628 C CA . LEU A 1 76 ? -19.184 12.676 28.443 1.00 90.06 76 LEU A CA 1
ATOM 629 C C . LEU A 1 76 ? -18.584 12.664 29.852 1.00 90.06 76 LEU A C 1
ATOM 631 O O . LEU A 1 76 ? -19.335 12.759 30.822 1.00 90.06 76 LEU A O 1
ATOM 635 N N . LEU A 1 77 ? -17.255 12.606 29.966 1.00 87.94 77 LEU A N 1
ATOM 636 C CA . LEU A 1 77 ? -16.554 12.705 31.248 1.00 87.94 77 LEU A CA 1
ATOM 637 C C . LEU A 1 77 ? -16.814 14.054 31.922 1.00 87.94 77 LEU A C 1
ATOM 639 O O . LEU A 1 77 ? -17.131 14.092 33.110 1.00 87.94 77 LEU A O 1
ATOM 643 N N . GLU A 1 78 ? -16.749 15.152 31.163 1.00 85.50 78 GLU A N 1
ATOM 644 C CA . GLU A 1 78 ? -17.080 16.483 31.677 1.00 85.50 78 GLU A CA 1
ATOM 645 C C . GLU A 1 78 ? -18.530 16.525 32.179 1.00 85.50 78 GLU A C 1
ATOM 647 O O . GLU A 1 78 ? -18.772 16.926 33.316 1.00 85.50 78 GLU A O 1
ATOM 652 N N . ARG A 1 79 ? -19.500 16.042 31.390 1.00 84.75 79 ARG A N 1
ATOM 653 C CA . ARG A 1 79 ? -20.923 16.000 31.783 1.00 84.75 79 ARG A CA 1
ATOM 654 C C . ARG A 1 79 ? -21.171 15.170 33.041 1.00 84.75 79 ARG A C 1
ATOM 656 O O . ARG A 1 79 ? -21.932 15.604 33.903 1.00 84.75 79 ARG A O 1
ATOM 663 N N . TYR A 1 80 ? -20.534 14.009 33.149 1.00 80.94 80 TYR A N 1
ATOM 664 C CA . TYR A 1 80 ? -20.638 13.147 34.324 1.00 80.94 80 TYR A CA 1
ATOM 665 C C . TYR A 1 80 ? -20.091 13.845 35.577 1.00 80.94 80 TYR A C 1
ATOM 667 O O . TYR A 1 80 ? -20.783 13.926 36.595 1.00 80.94 80 TYR A O 1
ATOM 675 N N . ALA A 1 81 ? -18.913 14.466 35.474 1.00 75.62 81 ALA A N 1
ATOM 676 C CA . ALA A 1 81 ? -18.350 15.268 36.556 1.00 75.62 81 ALA A CA 1
ATOM 677 C C . ALA A 1 81 ? -19.283 16.429 36.959 1.00 75.62 81 ALA A C 1
ATOM 679 O O . ALA A 1 81 ? -19.448 16.703 38.148 1.00 75.62 81 ALA A O 1
ATOM 680 N N . TYR A 1 82 ? -19.945 17.092 35.997 1.00 75.06 82 TYR A N 1
ATOM 681 C CA . TYR A 1 82 ? -20.914 18.163 36.291 1.00 75.06 82 TYR A CA 1
ATOM 682 C C . TYR A 1 82 ? -22.098 17.650 37.116 1.00 75.06 82 TYR A C 1
ATOM 684 O O . TYR A 1 82 ? -22.557 18.361 38.012 1.00 75.06 82 TYR A O 1
ATOM 692 N N . SER A 1 83 ? -22.578 16.435 36.834 1.00 74.31 83 SER A N 1
ATOM 693 C CA . SER A 1 83 ? -23.713 15.841 37.546 1.00 74.31 83 SER A CA 1
ATOM 694 C C . SER A 1 83 ? -23.383 15.336 38.952 1.00 74.31 83 SER A C 1
ATOM 696 O O . SER A 1 83 ? -24.250 15.409 39.818 1.00 74.31 83 SER A O 1
ATOM 698 N N . GLU A 1 84 ? -22.161 14.856 39.203 1.00 71.12 84 GLU A N 1
ATOM 699 C CA . GLU A 1 84 ? -21.800 14.269 40.505 1.00 71.12 84 GLU A CA 1
ATOM 700 C C . GLU A 1 84 ? -21.209 15.270 41.502 1.00 71.12 84 GLU A C 1
ATOM 702 O O . GLU A 1 84 ? -21.449 15.158 42.702 1.00 71.12 84 GLU A O 1
ATOM 707 N N . ILE A 1 85 ? -20.437 16.249 41.021 1.00 65.38 85 ILE A N 1
ATOM 708 C CA . ILE A 1 85 ? -19.605 17.118 41.872 1.00 65.38 85 ILE A CA 1
ATOM 709 C C . ILE A 1 85 ? -20.099 18.579 41.873 1.00 65.38 85 ILE A C 1
ATOM 711 O O . ILE A 1 85 ? -19.660 19.394 42.686 1.00 65.38 85 ILE A O 1
ATOM 715 N N . GLY A 1 86 ? -21.028 18.922 40.971 1.00 63.25 86 GLY A N 1
ATOM 716 C CA . GLY A 1 86 ? -21.522 20.282 40.760 1.00 63.25 86 GLY A CA 1
ATOM 717 C C . GLY A 1 86 ? -20.555 21.159 39.950 1.00 63.25 86 GLY A C 1
ATOM 718 O O . GLY A 1 86 ? -19.332 21.079 40.066 1.00 63.25 86 GLY A O 1
ATOM 719 N N . GLY A 1 87 ? -21.105 22.038 39.105 1.00 60.91 87 GLY A N 1
ATOM 720 C CA . GLY A 1 87 ? -20.335 22.748 38.072 1.00 60.91 87 GLY A CA 1
ATOM 721 C C . GLY A 1 87 ? -19.246 23.713 38.549 1.00 60.91 87 GLY A C 1
ATOM 722 O O . GLY A 1 87 ? -18.344 24.045 37.781 1.00 60.91 87 GLY A O 1
ATOM 723 N N . THR A 1 88 ? -19.288 24.131 39.813 1.00 60.00 88 THR A N 1
ATOM 724 C CA . THR A 1 88 ? -18.322 25.068 40.406 1.00 60.00 88 THR A CA 1
ATOM 725 C C . THR A 1 88 ? -16.953 24.421 40.664 1.00 60.00 88 THR A C 1
ATOM 727 O O . THR A 1 88 ? -15.936 25.106 40.587 1.00 60.00 88 THR A O 1
ATOM 730 N N . PHE A 1 89 ? -16.890 23.102 40.899 1.00 56.59 89 PHE A N 1
ATOM 731 C CA . PHE A 1 89 ? -15.628 22.380 41.137 1.00 56.59 89 PHE A CA 1
ATOM 732 C C . PHE A 1 89 ? -14.836 22.076 39.850 1.00 56.59 89 PHE A C 1
ATOM 734 O O . PHE A 1 89 ? -13.615 21.931 39.888 1.00 56.59 89 PHE A O 1
ATOM 741 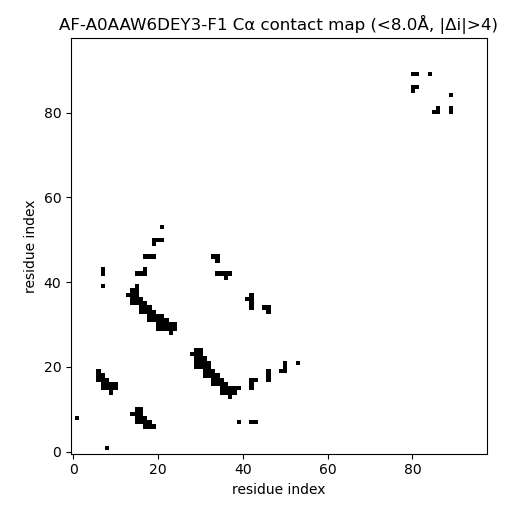N N . ILE A 1 90 ? -15.500 22.046 38.691 1.00 60.19 90 ILE A N 1
ATOM 742 C CA . ILE A 1 90 ? -14.885 21.703 37.392 1.00 60.19 90 ILE A CA 1
ATOM 743 C C . ILE A 1 90 ? -14.037 22.845 36.828 1.00 60.19 90 ILE A C 1
ATOM 745 O O . ILE A 1 90 ? -13.001 22.602 36.206 1.00 60.19 90 ILE A O 1
ATOM 749 N N . LEU A 1 91 ? -14.430 24.094 37.092 1.00 58.94 91 LEU A N 1
ATOM 750 C CA . LEU A 1 91 ? -13.642 25.274 36.726 1.00 58.94 91 LEU A CA 1
ATOM 751 C C . LEU A 1 91 ? -12.280 25.286 37.436 1.00 58.94 91 LEU A C 1
ATOM 753 O O . LEU A 1 91 ? -11.282 25.657 36.826 1.00 58.94 91 LEU A O 1
ATOM 757 N N . ILE A 1 92 ? -12.218 24.811 38.683 1.00 61.44 92 ILE A N 1
ATOM 758 C CA . ILE A 1 92 ? -10.971 24.725 39.458 1.00 61.44 92 ILE A CA 1
ATOM 759 C C . ILE A 1 92 ? -10.046 23.637 38.880 1.00 61.44 92 ILE A C 1
ATOM 761 O O . ILE A 1 92 ? -8.845 23.858 38.750 1.00 61.44 92 ILE A O 1
ATOM 765 N N . TRP A 1 93 ? -10.598 2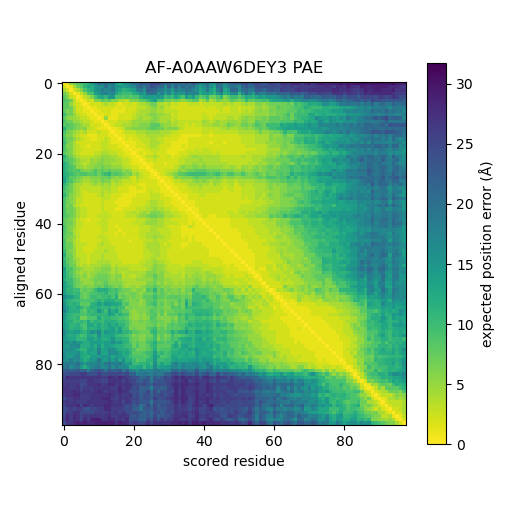2.496 38.450 1.00 62.50 93 TRP A N 1
ATOM 766 C CA . TRP A 1 93 ? -9.823 21.404 37.843 1.00 62.50 93 TRP A CA 1
ATOM 767 C C . TRP A 1 93 ? -9.258 21.740 36.452 1.00 62.50 93 TRP A C 1
ATOM 769 O O . TRP A 1 93 ? -8.105 21.410 36.178 1.00 62.50 93 TRP A O 1
ATOM 779 N N . ARG A 1 94 ? -10.012 22.438 35.585 1.00 63.16 94 ARG A N 1
ATOM 780 C CA . ARG A 1 94 ? -9.517 22.874 34.256 1.00 63.16 94 ARG A CA 1
ATOM 781 C C . ARG A 1 94 ? -8.367 23.881 34.344 1.00 63.16 94 ARG A C 1
ATOM 783 O O . ARG A 1 94 ? -7.499 23.862 33.481 1.00 63.16 94 ARG A O 1
ATOM 790 N N . TYR A 1 95 ? -8.344 24.731 35.372 1.00 59.03 95 TYR A N 1
ATOM 791 C CA . TYR A 1 95 ? -7.250 25.685 35.597 1.00 59.03 95 TYR A CA 1
ATOM 792 C C . TYR A 1 95 ? -6.007 25.049 36.242 1.00 59.03 95 TYR A C 1
ATOM 794 O O . TYR A 1 95 ? -4.913 25.577 36.075 1.00 59.03 95 TYR A O 1
ATOM 802 N N . ALA A 1 96 ? -6.151 23.930 36.960 1.00 63.03 96 ALA A N 1
ATOM 803 C CA . ALA A 1 96 ? -5.045 23.268 37.659 1.00 63.03 96 ALA A CA 1
ATOM 804 C C . ALA A 1 96 ? -4.204 22.321 36.776 1.00 63.03 96 ALA A C 1
ATOM 806 O O . ALA A 1 96 ? -3.096 21.965 37.166 1.00 63.03 96 ALA A O 1
ATOM 807 N N . PHE A 1 97 ? -4.721 21.909 35.613 1.00 58.34 97 PHE A N 1
ATOM 808 C CA . PHE A 1 97 ? -4.072 20.959 34.692 1.00 58.34 97 PHE A CA 1
ATOM 809 C C . PHE A 1 97 ? -3.833 21.520 33.275 1.00 58.34 97 PHE A C 1
ATOM 811 O O . PHE A 1 97 ? -3.606 20.748 32.342 1.00 58.34 97 PHE A O 1
ATOM 818 N N . SER A 1 98 ? -3.893 22.847 33.110 1.00 53.59 98 SER A N 1
ATOM 819 C CA . SER A 1 98 ? -3.461 23.533 31.881 1.00 53.59 98 SER A CA 1
ATOM 820 C C . SER A 1 98 ? -1.956 23.777 31.846 1.00 53.59 98 SER A C 1
ATOM 822 O O . SER A 1 98 ? -1.331 23.857 32.924 1.00 53.59 98 SER A O 1
#

Mean predicted aligned error: 10.11 Å

Organism: Mediterraneibacter gnavus (NCBI:txid33038)

Nearest PDB structures (foldseek):
  9g6k-assembly1_UG  TM=3.259E-01  e=8.944E-02  Toxoplasma gondii
  1huu-assembly1_A-2  TM=4.061E-01  e=6.142E+00  Geobacillus stearothermophilus

Radius of gyration: 24.67 Å; Cα contacts (8 Å, |Δi|>4): 85; chains: 1; bounding box: 41×40×65 Å

pLDDT: mean 84.18, std 13.01, range [49.72, 95.06]

Secondary structure (DSSP, 8-state):
---TTS-EEE-TTS-EEEEEEEEE-TT--EEEEEEEESSHHHHHHHHHHHHHHHHHHHHHHHHHHHHHHHHHHHHHHHHHHHHHH-HHHHHHHHHH--

Foldseek 3Di:
DPDPPQQWDQDPVQKIKGKDFQDADPVRHTDIDIDIDNDPVVRSVVRVVSVVVSVVVVVVVVVVVVVVVVVVVVVVVLVVCCVPVNPVVVVVVVVVPD

Solvent-accessible surface area (backbone atoms only — not comparable to full-atom values): 5696 Å² total; per-residue (Å²): 135,84,69,86,84,70,54,63,47,79,46,96,86,61,37,19,39,18,51,44,80,69,48,60,47,97,89,64,49,78,39,74,40,80,37,75,24,80,40,67,67,54,12,50,52,54,38,50,54,51,48,53,57,48,52,54,54,51,52,53,51,52,51,54,54,50,52,52,53,51,51,54,53,51,52,51,54,53,52,51,48,38,72,74,70,40,66,76,58,52,60,56,53,59,68,72,74,109